Protein AF-A0A8T0SFT9-F1 (afdb_monomer_lite)

Radius of gyration: 18.94 Å; chains: 1; bounding box: 63×38×26 Å

Sequence (81 aa):
MGIFAAVAKENAVVESKAIDINPGQLKCCTNCNFSFSGLYTCDDVKKDCDPVCKKCVAVKTYSGNKFRCTDTFLGICGPKC

Organism: Panicum virgatum (NCBI:txid38727)

Secondary structure (DSSP, 8-state):
--------------------EE-S--S--SSEEEETTTEEEE--EESS--TT-SSEEEEEETTEEEEEE--EEES-PPPP-

pLDDT: mean 74.49, std 16.61, range [37.97, 90.75]

Structure (mmCIF, N/CA/C/O backbone):
data_AF-A0A8T0SFT9-F1
#
_entry.id   AF-A0A8T0SFT9-F1
#
loop_
_atom_site.group_PDB
_atom_site.id
_atom_site.type_symbol
_atom_site.label_atom_id
_atom_site.label_alt_id
_atom_site.label_comp_id
_atom_site.label_asym_id
_atom_site.label_entity_id
_atom_site.label_seq_id
_atom_site.pdbx_PDB_ins_code
_atom_site.Cartn_x
_atom_site.Cartn_y
_atom_site.Cartn_z
_atom_site.occupancy
_atom_site.B_iso_or_equiv
_atom_site.auth_seq_id
_atom_site.auth_comp_id
_atom_site.auth_asym_id
_atom_site.auth_atom_id
_atom_site.pdbx_PDB_model_num
ATOM 1 N N . MET A 1 1 ? 49.489 30.735 -4.464 1.00 46.66 1 MET A N 1
ATOM 2 C CA . MET A 1 1 ? 48.025 30.586 -4.596 1.00 46.66 1 MET A CA 1
ATOM 3 C C . MET A 1 1 ? 47.771 29.569 -5.695 1.00 46.66 1 MET A C 1
ATOM 5 O O . MET A 1 1 ? 48.264 29.771 -6.793 1.00 46.66 1 MET A O 1
ATOM 9 N N . GLY A 1 2 ? 47.101 28.461 -5.397 1.00 43.47 2 GLY A N 1
ATOM 10 C CA . GLY A 1 2 ? 46.792 27.412 -6.370 1.00 43.47 2 GLY A CA 1
ATOM 11 C C . GLY A 1 2 ? 46.145 26.254 -5.627 1.00 43.47 2 GLY A C 1
ATOM 12 O O . GLY A 1 2 ? 46.756 25.691 -4.730 1.00 43.47 2 GLY A O 1
ATOM 13 N N . ILE A 1 3 ? 44.865 26.039 -5.886 1.00 50.41 3 ILE A N 1
ATOM 14 C CA . ILE A 1 3 ? 43.884 25.532 -4.929 1.00 50.41 3 ILE A CA 1
ATOM 15 C C . ILE A 1 3 ? 43.856 24.001 -4.971 1.00 50.41 3 ILE A C 1
ATOM 17 O O . ILE A 1 3 ? 43.828 23.403 -6.043 1.00 50.41 3 ILE A O 1
ATOM 21 N N . PHE A 1 4 ? 43.869 23.380 -3.791 1.00 41.12 4 PHE A N 1
ATOM 22 C CA . PHE A 1 4 ? 43.681 21.946 -3.600 1.00 41.12 4 PHE A CA 1
ATOM 23 C C . PHE A 1 4 ? 42.304 21.535 -4.132 1.00 41.12 4 PHE A C 1
ATOM 25 O O . PHE A 1 4 ? 41.283 21.851 -3.524 1.00 41.12 4 PHE A O 1
ATOM 32 N N . ALA A 1 5 ? 42.261 20.809 -5.247 1.00 45.12 5 ALA A N 1
ATOM 33 C CA . ALA A 1 5 ? 41.058 20.098 -5.657 1.00 45.12 5 ALA A CA 1
ATOM 34 C C . ALA A 1 5 ? 41.009 18.764 -4.898 1.00 45.12 5 ALA A C 1
ATOM 36 O O . ALA A 1 5 ? 41.464 17.728 -5.380 1.00 45.12 5 ALA A O 1
ATOM 37 N N . ALA A 1 6 ? 40.498 18.806 -3.668 1.00 50.88 6 ALA A N 1
ATOM 38 C CA . ALA A 1 6 ? 40.072 17.607 -2.966 1.00 50.88 6 ALA A CA 1
ATOM 39 C C . ALA A 1 6 ? 38.852 17.039 -3.706 1.00 50.88 6 ALA A C 1
ATOM 41 O O . ALA A 1 6 ? 37.753 17.581 -3.616 1.00 50.88 6 ALA A O 1
ATOM 42 N N . VAL A 1 7 ? 39.049 15.957 -4.461 1.00 45.03 7 VAL A N 1
ATOM 43 C CA . VAL 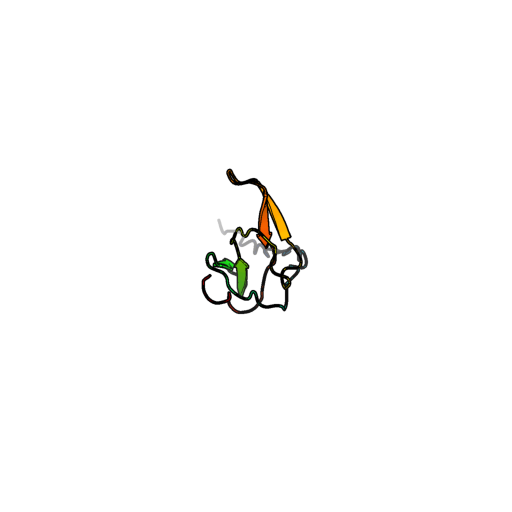A 1 7 ? 37.945 15.131 -4.956 1.00 45.03 7 VAL A CA 1
ATOM 44 C C . VAL A 1 7 ? 37.356 14.428 -3.739 1.00 45.03 7 VAL A C 1
ATOM 46 O O . VAL A 1 7 ? 37.839 13.380 -3.308 1.00 45.03 7 VAL A O 1
ATOM 49 N N . ALA A 1 8 ? 36.333 15.037 -3.146 1.00 47.59 8 ALA A N 1
ATOM 50 C CA . ALA A 1 8 ? 35.456 14.346 -2.225 1.00 47.59 8 ALA A CA 1
ATOM 51 C C . ALA A 1 8 ? 34.733 13.262 -3.033 1.00 47.59 8 ALA A C 1
ATOM 53 O O . ALA A 1 8 ? 33.770 13.533 -3.743 1.00 47.59 8 ALA A O 1
ATOM 54 N N . LYS A 1 9 ? 35.233 12.024 -2.962 1.00 44.59 9 LYS A N 1
ATOM 55 C CA . LYS A 1 9 ? 34.404 10.850 -3.217 1.00 44.59 9 LYS A CA 1
ATOM 56 C C . L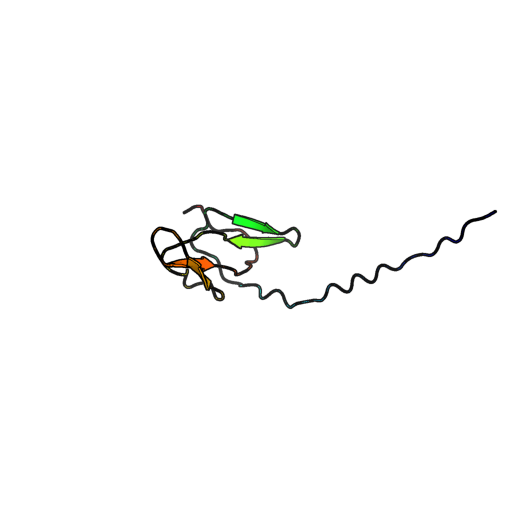YS A 1 9 ? 33.312 10.883 -2.162 1.00 44.59 9 LYS A C 1
ATOM 58 O O . LYS A 1 9 ? 33.524 10.488 -1.018 1.00 44.59 9 LYS A O 1
ATOM 63 N N . GLU A 1 10 ? 32.172 11.433 -2.540 1.00 41.97 10 GLU A N 1
ATOM 64 C CA . GLU A 1 10 ? 30.917 11.229 -1.850 1.00 41.97 10 GLU A CA 1
ATOM 65 C C . GLU A 1 10 ? 30.650 9.722 -1.813 1.00 41.97 10 GLU A C 1
ATOM 67 O O . GLU A 1 10 ? 30.131 9.106 -2.740 1.00 41.97 10 GLU A O 1
ATOM 72 N N . ASN A 1 11 ? 31.083 9.099 -0.718 1.00 42.41 11 ASN A N 1
ATOM 73 C CA . ASN A 1 11 ? 30.549 7.834 -0.266 1.00 42.41 11 ASN A CA 1
ATOM 74 C C . ASN A 1 11 ? 29.075 8.089 0.065 1.00 42.41 11 ASN A C 1
ATOM 76 O O . ASN A 1 11 ? 28.708 8.277 1.224 1.00 42.41 11 ASN A O 1
ATOM 80 N N . ALA A 1 12 ? 28.221 8.083 -0.957 1.00 44.19 12 ALA A N 1
ATOM 81 C CA . ALA A 1 12 ? 26.820 7.762 -0.789 1.00 44.19 12 ALA A CA 1
ATOM 82 C C . ALA A 1 12 ? 26.762 6.282 -0.393 1.00 44.19 12 ALA A C 1
ATOM 84 O O . ALA A 1 12 ? 26.448 5.399 -1.188 1.00 44.19 12 ALA A O 1
ATOM 85 N N . VAL A 1 13 ? 27.110 6.008 0.867 1.00 41.81 13 VAL A N 1
ATOM 86 C CA . VAL A 1 13 ? 26.571 4.869 1.596 1.00 41.81 13 VAL A CA 1
ATOM 87 C C . VAL A 1 13 ? 25.079 5.160 1.669 1.00 41.81 13 VAL A C 1
ATOM 89 O O . VAL A 1 13 ? 24.574 5.732 2.629 1.00 41.81 13 VAL A O 1
ATOM 92 N N . VAL A 1 14 ? 24.378 4.834 0.583 1.00 43.38 14 VAL A N 1
ATOM 93 C CA . VAL A 1 14 ? 22.960 4.538 0.640 1.00 43.38 14 VAL A CA 1
ATOM 94 C C . VAL A 1 14 ? 22.909 3.344 1.568 1.00 43.38 14 VAL A C 1
ATOM 96 O O . VAL A 1 14 ? 23.181 2.211 1.166 1.00 43.38 14 VAL A O 1
ATOM 99 N N . GLU A 1 15 ? 22.674 3.639 2.846 1.00 37.97 15 GLU A N 1
ATOM 100 C CA . GLU A 1 15 ? 22.171 2.691 3.816 1.00 37.97 15 GLU A CA 1
ATOM 101 C C . GLU A 1 15 ? 21.016 1.997 3.105 1.00 37.97 15 GLU A C 1
ATOM 103 O O . GLU A 1 15 ? 19.923 2.542 2.950 1.00 37.97 15 GLU A O 1
ATOM 108 N N . SER A 1 16 ? 21.308 0.824 2.552 1.00 47.16 16 SER A N 1
ATOM 109 C CA . SER A 1 16 ? 20.329 -0.015 1.896 1.00 47.16 16 SER A CA 1
ATOM 110 C C . SER A 1 16 ? 19.520 -0.627 3.025 1.00 47.16 16 SER A C 1
ATOM 112 O O . SER A 1 16 ? 19.622 -1.817 3.308 1.00 47.16 16 SER A O 1
ATOM 114 N N . LYS A 1 17 ? 18.725 0.202 3.718 1.00 47.66 17 LYS A N 1
ATOM 115 C CA . LYS A 1 17 ? 17.501 -0.284 4.332 1.00 47.66 17 LYS A CA 1
ATOM 116 C C . LYS A 1 17 ? 16.787 -0.942 3.182 1.00 47.66 17 LYS A C 1
ATOM 118 O O . LYS A 1 17 ? 16.329 -0.237 2.288 1.00 47.66 17 LYS A O 1
ATOM 123 N N . ALA A 1 18 ? 16.821 -2.272 3.158 1.00 52.38 18 ALA A N 1
ATOM 124 C CA . ALA A 1 18 ? 16.102 -3.071 2.193 1.00 52.38 18 ALA A CA 1
ATOM 125 C C . ALA A 1 18 ? 14.692 -2.490 2.146 1.00 52.38 18 ALA A C 1
ATOM 127 O O . ALA A 1 18 ? 13.934 -2.588 3.116 1.00 52.38 18 ALA A O 1
ATOM 128 N N . ILE A 1 19 ? 14.411 -1.735 1.085 1.00 61.22 19 ILE A N 1
ATOM 129 C CA . ILE A 1 19 ? 13.108 -1.127 0.912 1.00 61.22 19 ILE A CA 1
ATOM 130 C C . ILE A 1 19 ? 12.244 -2.349 0.672 1.00 61.22 19 ILE A C 1
ATOM 132 O O . ILE A 1 19 ? 12.456 -3.069 -0.303 1.00 61.22 19 ILE A O 1
ATOM 136 N N . ASP A 1 20 ? 11.396 -2.673 1.642 1.00 68.44 20 ASP A N 1
ATOM 137 C CA . ASP A 1 20 ? 10.539 -3.847 1.563 1.00 68.44 20 ASP A CA 1
ATOM 138 C C . ASP A 1 20 ? 9.485 -3.543 0.503 1.00 68.44 20 ASP A C 1
ATOM 140 O O . ASP A 1 20 ? 8.453 -2.924 0.765 1.00 68.44 20 ASP A O 1
ATOM 144 N N . ILE A 1 21 ? 9.853 -3.853 -0.733 1.00 77.56 21 ILE A N 1
ATOM 145 C CA . ILE A 1 21 ? 9.053 -3.593 -1.909 1.00 77.56 21 ILE A CA 1
ATOM 146 C C . ILE A 1 21 ? 7.989 -4.676 -1.966 1.00 77.56 21 ILE A C 1
ATOM 148 O O . ILE A 1 21 ? 8.277 -5.876 -2.005 1.00 77.56 21 ILE A O 1
ATOM 152 N N . ASN A 1 22 ? 6.739 -4.244 -2.004 1.00 78.06 22 ASN A N 1
ATOM 153 C CA . ASN A 1 22 ? 5.628 -5.131 -2.230 1.00 78.06 22 ASN A CA 1
ATOM 154 C C . ASN A 1 22 ? 5.489 -5.400 -3.741 1.00 78.06 22 ASN A C 1
ATOM 156 O O . ASN A 1 22 ? 5.267 -4.456 -4.503 1.00 78.06 22 ASN A O 1
ATOM 160 N N . PRO A 1 23 ? 5.622 -6.665 -4.193 1.00 77.06 23 PRO A N 1
ATOM 161 C CA . PRO A 1 23 ? 5.437 -7.020 -5.600 1.00 77.06 23 PRO A CA 1
ATOM 162 C C . PRO A 1 23 ? 3.960 -7.037 -6.022 1.00 77.06 23 PRO A C 1
ATOM 164 O O . PRO A 1 23 ? 3.662 -7.198 -7.201 1.00 77.06 23 PRO A O 1
ATOM 167 N N . GLY A 1 24 ? 3.031 -6.947 -5.069 1.00 75.88 24 GLY A N 1
ATOM 168 C CA . GLY A 1 24 ? 1.607 -6.895 -5.350 1.00 75.88 24 GLY A CA 1
ATOM 169 C C . GLY A 1 24 ? 1.168 -5.550 -5.928 1.00 75.88 24 GLY A C 1
ATOM 170 O O . GLY A 1 24 ? 1.908 -4.574 -5.922 1.00 75.88 24 GLY A O 1
ATOM 171 N N . GLN A 1 25 ? -0.068 -5.490 -6.414 1.00 77.88 25 GLN A N 1
ATOM 172 C CA . GLN A 1 25 ? -0.678 -4.266 -6.923 1.00 77.88 25 GLN A CA 1
ATOM 173 C C . GLN A 1 25 ? -1.952 -3.967 -6.134 1.00 77.88 25 GLN A C 1
ATOM 175 O O . GLN A 1 25 ? -2.829 -4.823 -6.013 1.00 77.88 25 GLN A O 1
ATOM 180 N N . LEU A 1 26 ? -2.068 -2.746 -5.607 1.00 78.94 26 LEU A N 1
ATOM 181 C CA . LEU A 1 26 ? -3.310 -2.290 -4.983 1.00 78.94 26 LEU A CA 1
ATOM 182 C C . LEU A 1 26 ? -4.435 -2.245 -6.018 1.00 78.94 26 LEU A C 1
ATOM 184 O O . LEU A 1 26 ? -4.239 -1.751 -7.130 1.00 78.94 26 LEU A O 1
ATOM 188 N N . LYS A 1 27 ? -5.638 -2.685 -5.627 1.00 80.50 27 LYS A N 1
ATOM 189 C CA . LYS A 1 27 ? -6.821 -2.663 -6.506 1.00 80.50 27 LYS A CA 1
ATOM 190 C C . LYS A 1 27 ? -7.162 -1.257 -6.994 1.00 80.5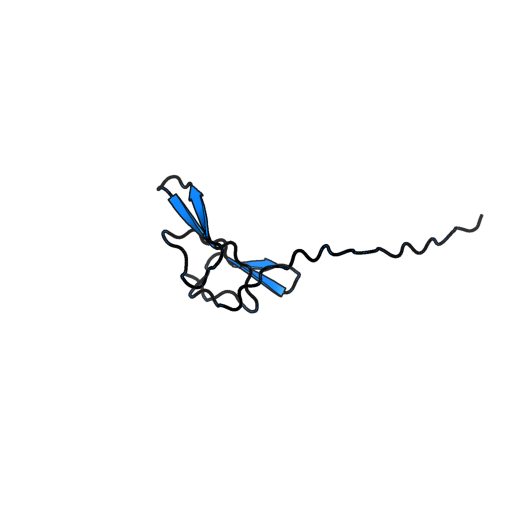0 27 LYS A C 1
ATOM 192 O O . LYS A 1 27 ? -7.545 -1.076 -8.144 1.00 80.50 27 LYS A O 1
ATOM 197 N N . CYS A 1 28 ? -7.042 -0.276 -6.105 1.00 84.44 28 CYS A N 1
ATOM 198 C CA . CYS A 1 28 ? -7.224 1.132 -6.417 1.00 84.44 28 CYS A CA 1
ATOM 199 C C . CYS A 1 28 ? -6.451 1.996 -5.406 1.00 84.4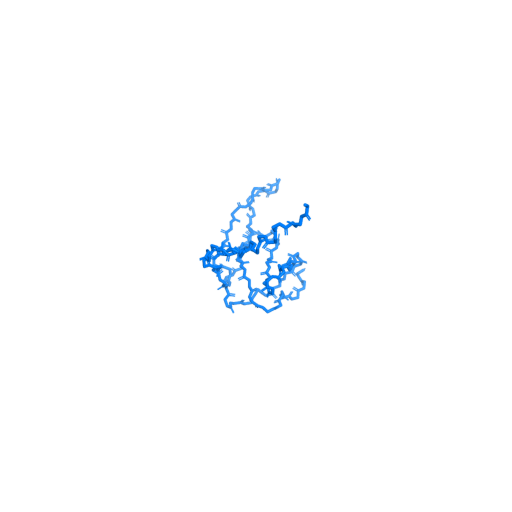4 28 CYS A C 1
ATOM 201 O O . CYS A 1 28 ? -6.325 1.616 -4.232 1.00 84.44 2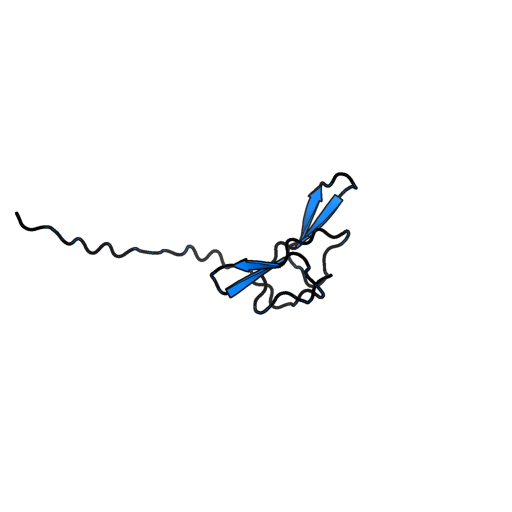8 CYS A O 1
ATOM 203 N N . CYS A 1 29 ? -5.955 3.148 -5.856 1.00 87.12 29 CYS A N 1
ATOM 204 C CA . CYS A 1 29 ? -5.329 4.164 -5.018 1.00 87.12 29 CYS A CA 1
ATOM 205 C C . CYS A 1 29 ? -5.678 5.570 -5.524 1.00 87.12 29 CYS A C 1
ATOM 207 O O . CYS A 1 29 ? -5.345 5.934 -6.651 1.00 87.12 29 CYS A O 1
ATOM 209 N N . THR A 1 30 ? -6.338 6.374 -4.695 1.00 87.81 30 THR A N 1
ATOM 210 C CA . THR A 1 30 ? -6.686 7.763 -5.016 1.00 87.81 30 THR A CA 1
ATOM 211 C C . THR A 1 30 ? -5.508 8.695 -4.745 1.00 87.81 30 THR A C 1
ATOM 213 O O . THR A 1 30 ? -5.169 9.520 -5.596 1.00 87.81 30 THR A O 1
ATOM 216 N N . ASN A 1 31 ? -4.859 8.544 -3.587 1.00 87.94 31 ASN A N 1
ATOM 217 C CA . ASN A 1 31 ? -3.707 9.342 -3.166 1.00 87.94 31 ASN A CA 1
ATOM 218 C C . ASN A 1 31 ? -2.407 8.581 -3.407 1.00 87.94 31 ASN A C 1
ATOM 220 O O . ASN A 1 31 ? -1.812 8.010 -2.493 1.00 87.94 31 ASN A O 1
ATOM 224 N N . CYS A 1 32 ? -1.984 8.560 -4.664 1.00 86.75 32 CYS A N 1
ATOM 225 C CA . CYS A 1 32 ? -0.720 7.961 -5.050 1.00 86.75 32 CYS A CA 1
ATOM 226 C C . CYS A 1 32 ? 0.434 8.956 -4.906 1.00 86.75 32 CYS A C 1
ATOM 228 O O . CYS A 1 32 ? 0.383 10.045 -5.478 1.00 86.75 32 CYS A O 1
ATOM 230 N N . ASN A 1 33 ? 1.495 8.555 -4.210 1.00 86.88 33 ASN A N 1
ATOM 231 C CA . ASN A 1 33 ? 2.736 9.310 -4.114 1.00 86.88 33 ASN A CA 1
ATOM 232 C C . ASN A 1 33 ? 3.860 8.577 -4.848 1.00 86.88 33 ASN A C 1
ATOM 234 O O . ASN A 1 33 ? 4.115 7.397 -4.611 1.00 86.88 33 ASN A O 1
ATOM 238 N N . PHE A 1 34 ? 4.533 9.294 -5.745 1.00 83.06 34 PHE A N 1
ATOM 239 C CA . PHE A 1 34 ? 5.700 8.799 -6.463 1.00 83.06 34 PHE A CA 1
ATOM 240 C C . PHE A 1 34 ? 6.977 9.208 -5.732 1.00 83.06 34 PHE A C 1
ATOM 242 O O . PHE A 1 34 ? 7.186 10.382 -5.425 1.00 83.06 34 PHE A O 1
ATOM 249 N N . SER A 1 35 ? 7.847 8.238 -5.482 1.00 77.94 35 SER A N 1
ATOM 250 C CA . SER A 1 35 ? 9.190 8.450 -4.964 1.00 77.94 35 SER A CA 1
ATOM 251 C C . SER A 1 35 ? 10.194 8.455 -6.113 1.00 77.94 35 SER A C 1
ATOM 253 O O . SER A 1 35 ? 10.115 7.629 -7.023 1.00 77.94 35 SER A O 1
ATOM 255 N N . PHE A 1 36 ? 11.178 9.355 -6.037 1.00 67.00 36 PHE A N 1
ATOM 256 C CA . PHE A 1 36 ? 12.216 9.579 -7.053 1.00 67.00 36 PHE A CA 1
ATOM 257 C C . PHE A 1 36 ? 12.975 8.302 -7.476 1.00 67.00 36 PHE A C 1
ATOM 259 O O . PHE A 1 36 ? 13.528 8.244 -8.569 1.00 67.00 36 PHE A O 1
ATOM 266 N N . SER A 1 37 ? 12.942 7.250 -6.656 1.00 77.62 37 SER A N 1
ATOM 267 C CA . SER A 1 37 ? 13.535 5.938 -6.944 1.00 77.62 37 SER A CA 1
ATOM 268 C C . SER A 1 37 ? 12.680 5.018 -7.834 1.00 77.62 37 SER A C 1
ATOM 270 O O . SER A 1 37 ? 12.963 3.825 -7.907 1.00 77.62 37 SER A O 1
ATOM 272 N N . GLY A 1 38 ? 11.617 5.516 -8.480 1.00 77.06 38 GLY A N 1
ATOM 273 C CA . GLY A 1 38 ? 10.727 4.685 -9.308 1.00 77.06 38 GLY A CA 1
ATOM 274 C C . GLY A 1 38 ? 9.717 3.864 -8.498 1.00 77.06 38 GLY A C 1
ATOM 275 O O . GLY A 1 38 ? 9.178 2.869 -8.983 1.00 77.06 38 GLY A O 1
ATOM 276 N N . LEU A 1 39 ? 9.497 4.260 -7.247 1.00 84.81 39 LEU A N 1
ATOM 277 C CA . LEU A 1 39 ? 8.688 3.543 -6.272 1.00 84.81 39 LEU A CA 1
ATOM 278 C C . LEU A 1 39 ? 7.406 4.312 -5.971 1.00 84.81 39 LEU A C 1
ATOM 280 O O . LEU A 1 39 ? 7.407 5.540 -5.955 1.00 84.81 39 LEU A O 1
ATOM 284 N N . TYR A 1 40 ? 6.325 3.592 -5.694 1.00 85.25 40 TYR A N 1
ATOM 285 C CA . TYR A 1 40 ? 5.005 4.180 -5.494 1.00 85.25 40 TYR A CA 1
ATOM 286 C C . TYR A 1 40 ? 4.465 3.826 -4.117 1.00 85.25 40 TYR A C 1
ATOM 288 O O . TYR A 1 40 ? 4.555 2.682 -3.683 1.00 85.25 40 TYR A O 1
ATOM 296 N N . THR A 1 41 ? 3.869 4.793 -3.433 1.00 87.69 41 THR A N 1
ATOM 297 C CA . THR A 1 41 ? 3.178 4.579 -2.159 1.00 87.69 41 THR A CA 1
ATOM 298 C C . THR A 1 41 ? 1.738 5.053 -2.267 1.00 87.69 41 THR A C 1
ATOM 300 O O . THR A 1 41 ? 1.423 5.947 -3.052 1.00 87.69 41 THR A O 1
ATOM 303 N N . CYS A 1 42 ? 0.854 4.453 -1.473 1.00 87.56 42 CYS A N 1
ATOM 304 C CA . CYS A 1 42 ? -0.547 4.848 -1.422 1.00 87.56 42 CYS A CA 1
ATOM 305 C C . CYS A 1 42 ? -0.892 5.430 -0.054 1.00 87.56 42 CYS A C 1
ATOM 307 O O . CYS A 1 42 ? -0.812 4.743 0.960 1.00 87.56 42 CYS A O 1
ATOM 309 N N . ASP A 1 43 ? -1.317 6.686 -0.030 1.00 88.00 43 ASP A N 1
ATOM 310 C CA . ASP A 1 43 ? -1.659 7.424 1.186 1.00 88.00 43 ASP A CA 1
ATOM 311 C C . ASP A 1 43 ? -3.150 7.329 1.542 1.00 88.00 43 ASP A C 1
ATOM 313 O O . ASP A 1 43 ? -3.622 8.009 2.454 1.00 88.00 43 ASP A O 1
ATOM 317 N N . ASP A 1 44 ? -3.905 6.475 0.846 1.00 88.12 44 ASP A N 1
ATOM 318 C CA . ASP A 1 44 ? -5.326 6.292 1.113 1.00 88.12 44 ASP A CA 1
ATOM 319 C C . ASP A 1 44 ? -5.576 5.738 2.515 1.00 88.12 44 ASP A C 1
ATOM 321 O O . ASP A 1 44 ? -4.997 4.739 2.950 1.00 88.12 44 ASP A O 1
ATOM 325 N N . VAL A 1 45 ? -6.526 6.376 3.194 1.00 88.56 45 VAL A N 1
ATOM 326 C CA . VAL A 1 45 ? -6.986 5.984 4.519 1.00 88.56 45 VAL A CA 1
ATOM 327 C C . VAL A 1 45 ? -8.366 5.343 4.380 1.00 88.56 45 VAL A C 1
ATOM 329 O O . VAL A 1 45 ? -9.375 6.031 4.195 1.00 88.56 45 VAL A O 1
ATOM 332 N N . LYS A 1 46 ? -8.416 4.015 4.464 1.00 86.94 46 LYS A N 1
ATOM 333 C CA . LYS A 1 46 ? -9.624 3.201 4.260 1.00 86.94 46 LYS A CA 1
ATOM 334 C C . LYS A 1 46 ? -10.100 2.589 5.577 1.00 86.94 46 LYS A C 1
ATOM 336 O O . LYS A 1 46 ? -9.397 2.621 6.581 1.00 86.94 46 LYS A O 1
ATOM 341 N N . LYS A 1 47 ? -11.330 2.072 5.605 1.00 87.38 47 LYS A N 1
ATOM 342 C CA . LYS A 1 47 ? -11.861 1.370 6.790 1.00 87.38 47 LYS A CA 1
ATOM 343 C C . LYS A 1 47 ? -11.163 0.034 7.042 1.00 87.38 47 LYS A C 1
ATOM 345 O O . LYS A 1 47 ? -11.117 -0.394 8.186 1.00 87.38 47 LYS A O 1
ATOM 350 N N . ASP A 1 48 ? -10.583 -0.546 5.996 1.00 85.31 48 ASP A N 1
ATOM 351 C CA . ASP A 1 48 ? -9.918 -1.842 6.003 1.00 85.31 48 ASP A CA 1
ATOM 352 C C . ASP A 1 48 ? -8.612 -1.762 5.207 1.00 85.31 48 ASP A C 1
ATOM 354 O O . ASP A 1 48 ? -8.472 -0.946 4.288 1.00 85.31 48 ASP A O 1
ATOM 358 N N . CYS A 1 49 ? -7.660 -2.621 5.559 1.00 84.69 49 CYS A N 1
ATOM 359 C CA . CYS A 1 49 ? -6.425 -2.794 4.806 1.00 84.69 49 CYS 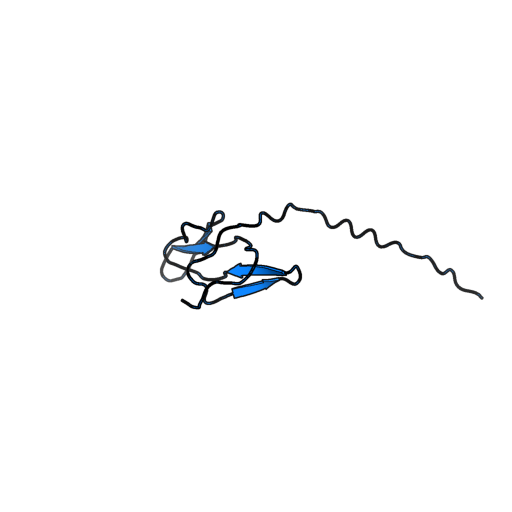A CA 1
ATOM 360 C C . CYS A 1 49 ? -6.691 -3.573 3.521 1.00 84.69 49 CYS A C 1
ATOM 362 O O . CYS A 1 49 ? -7.415 -4.568 3.525 1.00 84.69 49 CYS A O 1
ATOM 364 N N . ASP A 1 50 ? -6.070 -3.146 2.423 1.00 83.19 50 ASP A N 1
ATOM 365 C CA . ASP A 1 50 ? -6.087 -3.939 1.199 1.00 83.19 50 ASP A CA 1
ATOM 366 C C . ASP A 1 50 ? -5.351 -5.271 1.453 1.00 83.19 50 ASP A C 1
ATOM 368 O O . ASP A 1 50 ? -4.278 -5.245 2.058 1.00 83.19 50 ASP A O 1
ATOM 372 N N . PRO A 1 51 ? -5.882 -6.430 1.023 1.00 84.00 51 PRO A N 1
ATOM 373 C CA . PRO A 1 51 ? -5.259 -7.732 1.278 1.00 84.00 51 PRO A CA 1
ATOM 374 C C . PRO A 1 51 ? -3.868 -7.863 0.655 1.00 84.00 51 PRO A C 1
ATOM 376 O O . PRO A 1 51 ? -3.071 -8.694 1.083 1.00 84.00 51 PRO A O 1
ATOM 379 N N . VAL A 1 52 ? -3.575 -7.055 -0.364 1.00 83.94 52 VAL A N 1
ATOM 380 C CA . VAL A 1 52 ? -2.267 -7.027 -1.008 1.00 83.94 52 VAL A CA 1
ATOM 381 C C . VAL A 1 52 ? -1.263 -6.240 -0.162 1.00 83.94 52 VAL A C 1
ATOM 383 O O . VAL A 1 52 ? -0.065 -6.458 -0.296 1.00 83.94 52 VAL A O 1
ATOM 386 N N . CYS A 1 53 ? -1.726 -5.365 0.736 1.00 86.44 53 CYS A N 1
ATOM 387 C CA . CYS A 1 53 ? -0.887 -4.573 1.625 1.00 86.44 53 CYS A CA 1
ATOM 388 C C . CYS A 1 53 ? -0.344 -5.415 2.794 1.00 86.44 53 CYS A C 1
ATOM 390 O O . CYS A 1 53 ? -1.085 -5.835 3.680 1.00 86.44 53 CYS A O 1
ATOM 392 N N . LYS A 1 54 ? 0.973 -5.611 2.825 1.00 85.31 54 LYS A N 1
ATOM 393 C CA . LYS A 1 54 ? 1.730 -6.266 3.894 1.00 85.31 54 LYS A CA 1
ATOM 394 C C . LYS A 1 54 ? 1.862 -5.377 5.126 1.00 85.31 54 LYS A C 1
ATOM 396 O O . LYS A 1 54 ? 1.687 -5.864 6.242 1.00 85.31 54 LYS A O 1
ATOM 401 N N . LYS A 1 55 ? 2.174 -4.086 4.954 1.00 87.06 55 LYS A N 1
ATOM 402 C CA . LYS A 1 55 ? 2.311 -3.133 6.067 1.00 87.06 55 LYS A CA 1
ATOM 403 C C . LYS A 1 55 ? 1.142 -2.179 6.090 1.00 87.06 55 LYS A C 1
ATOM 405 O O . LYS A 1 55 ? 1.083 -1.204 5.341 1.00 87.06 55 LYS A O 1
ATOM 410 N N . CYS A 1 56 ? 0.234 -2.448 7.010 1.00 88.19 56 CYS A N 1
ATOM 411 C CA . CYS A 1 56 ? -0.928 -1.619 7.214 1.00 88.19 56 CYS A CA 1
ATOM 412 C C . CYS A 1 56 ? -0.940 -1.050 8.629 1.00 88.19 56 CYS A C 1
ATOM 414 O O . CYS A 1 56 ? -0.826 -1.783 9.610 1.00 88.19 56 CYS A O 1
ATOM 416 N N . VAL A 1 57 ? -1.067 0.270 8.728 1.00 90.75 57 VAL A N 1
ATOM 417 C CA . VAL A 1 57 ? -1.027 0.995 9.998 1.00 90.75 57 VAL A CA 1
ATOM 418 C C . VAL A 1 57 ? -2.397 1.571 10.316 1.00 90.75 57 VAL A C 1
ATOM 420 O O . VAL A 1 57 ? -3.075 2.110 9.441 1.00 90.75 57 VAL A O 1
ATOM 423 N N . ALA A 1 58 ? -2.811 1.475 11.578 1.00 90.25 58 ALA A N 1
ATOM 424 C CA . ALA A 1 58 ? -4.022 2.131 12.044 1.00 90.25 58 ALA A CA 1
ATOM 425 C C . ALA A 1 58 ? -3.767 3.637 12.217 1.00 90.25 58 ALA A C 1
ATOM 427 O O . ALA A 1 58 ? -2.845 4.054 12.917 1.00 90.25 58 ALA A O 1
ATOM 428 N N . VAL A 1 59 ? -4.611 4.454 11.600 1.00 88.75 59 VAL A N 1
ATOM 429 C CA . VAL A 1 59 ? -4.613 5.911 11.693 1.00 88.75 59 VAL A CA 1
ATOM 430 C C . VAL A 1 59 ? -5.858 6.332 12.465 1.00 88.75 59 VAL A C 1
ATOM 432 O O . VAL A 1 59 ? -6.987 6.014 12.080 1.00 88.75 59 VAL A O 1
ATOM 435 N N . LYS A 1 60 ? -5.668 7.063 13.566 1.00 85.38 60 LYS A N 1
ATOM 436 C CA . LYS A 1 60 ? -6.789 7.649 14.307 1.00 85.38 60 LYS A CA 1
ATOM 437 C C . LYS A 1 60 ? -7.371 8.801 13.501 1.00 85.38 60 LYS A C 1
ATOM 439 O O . LYS A 1 60 ? -6.680 9.772 13.210 1.00 85.38 60 LYS A O 1
ATOM 444 N N . THR A 1 61 ? -8.649 8.697 13.165 1.00 83.31 61 THR A N 1
ATOM 445 C CA . THR A 1 61 ? -9.408 9.786 12.544 1.00 83.31 61 THR A CA 1
ATOM 446 C C . THR A 1 61 ? -10.584 10.174 13.432 1.00 83.31 61 THR A C 1
ATOM 448 O O . THR A 1 61 ? -10.979 9.408 14.311 1.00 83.31 61 THR A O 1
ATOM 451 N N . TYR A 1 62 ? -11.177 11.347 13.195 1.00 79.81 62 TYR A N 1
ATOM 452 C CA . TYR A 1 62 ? -12.368 11.805 13.925 1.00 79.81 62 TYR A CA 1
ATOM 453 C C . TYR A 1 62 ? -13.541 10.813 13.860 1.00 79.81 62 TYR A C 1
ATOM 455 O O . TYR A 1 62 ? -14.334 10.737 14.789 1.00 79.81 62 TYR A O 1
ATOM 463 N N . SER A 1 63 ? -13.636 10.024 12.785 1.00 78.81 63 SER A N 1
ATOM 464 C CA . SER A 1 63 ? -14.687 9.015 12.588 1.00 78.81 63 SER A CA 1
ATOM 465 C C . SER A 1 63 ? -14.310 7.617 13.102 1.00 78.81 63 SER A C 1
ATOM 467 O O . SER A 1 63 ? -14.980 6.648 12.753 1.00 78.81 63 SER A O 1
ATOM 469 N N . GLY A 1 64 ? -13.230 7.493 13.881 1.00 82.69 64 GLY A N 1
ATOM 470 C CA . GLY A 1 64 ? -12.721 6.227 14.409 1.00 82.69 64 GLY A CA 1
ATOM 471 C C . GLY A 1 64 ? -11.389 5.789 13.797 1.00 82.69 64 GLY A C 1
ATOM 472 O O . GLY A 1 64 ? -10.719 6.539 13.075 1.00 82.69 64 GLY A O 1
ATOM 473 N N . ASN A 1 65 ? -10.990 4.556 14.115 1.00 84.94 65 ASN A N 1
ATOM 474 C CA . ASN A 1 65 ? -9.773 3.952 13.583 1.00 84.94 65 ASN A CA 1
ATOM 475 C C . ASN A 1 65 ? -9.980 3.623 12.104 1.00 84.94 65 ASN A C 1
ATOM 477 O O . ASN A 1 65 ? -10.893 2.881 11.745 1.00 84.94 65 ASN A O 1
ATOM 481 N N . LYS A 1 66 ? -9.128 4.185 11.255 1.00 90.12 66 LYS A N 1
ATOM 482 C CA . LYS A 1 66 ? -8.995 3.793 9.855 1.00 90.12 66 LYS A CA 1
ATOM 483 C C . LYS A 1 66 ? -7.626 3.166 9.653 1.00 90.12 66 LYS A C 1
ATOM 485 O O . LYS A 1 66 ? -6.795 3.196 10.554 1.00 90.12 66 LYS A O 1
ATOM 490 N N . PHE A 1 67 ? -7.373 2.634 8.474 1.00 90.19 67 PHE A N 1
ATOM 491 C CA . PHE A 1 67 ? -6.114 2.003 8.139 1.00 90.19 67 PHE A CA 1
ATOM 492 C C . PHE A 1 67 ? -5.509 2.616 6.890 1.00 90.19 67 PHE A C 1
ATOM 494 O O . PHE A 1 67 ? -6.214 3.039 5.974 1.00 90.19 67 PHE A O 1
ATOM 501 N N . ARG A 1 68 ? -4.184 2.660 6.873 1.00 89.50 68 ARG A N 1
ATOM 502 C CA . ARG A 1 68 ? -3.387 3.166 5.768 1.00 89.50 68 ARG A CA 1
ATOM 503 C C . ARG A 1 68 ? -2.350 2.126 5.390 1.00 89.50 68 ARG A C 1
ATOM 505 O O . ARG A 1 68 ? -1.661 1.591 6.257 1.00 89.50 68 ARG A O 1
ATOM 512 N N . CYS A 1 69 ? -2.210 1.889 4.093 1.00 87.75 69 CYS A N 1
ATOM 513 C CA . CYS A 1 69 ? -1.116 1.083 3.585 1.00 87.75 69 CYS A CA 1
ATOM 514 C C . CYS A 1 69 ? 0.176 1.910 3.577 1.00 87.75 69 CYS A C 1
ATOM 516 O O . CYS A 1 69 ? 0.196 3.032 3.083 1.00 87.75 69 CYS A O 1
ATOM 518 N N . THR A 1 70 ? 1.255 1.381 4.143 1.00 87.94 70 THR A N 1
ATOM 519 C CA . THR A 1 70 ? 2.587 2.017 4.122 1.00 87.94 70 THR A CA 1
ATOM 520 C C . THR A 1 70 ? 3.575 1.235 3.272 1.00 87.94 70 THR A C 1
ATOM 522 O O . THR A 1 70 ? 4.781 1.453 3.370 1.00 87.94 70 THR A O 1
ATOM 525 N N . ASP A 1 71 ? 3.074 0.290 2.482 1.00 86.56 71 ASP A N 1
ATOM 526 C CA . ASP A 1 71 ? 3.901 -0.432 1.538 1.00 86.56 71 ASP A CA 1
ATOM 527 C C . ASP A 1 71 ? 4.321 0.448 0.378 1.00 86.56 71 ASP A C 1
ATOM 529 O O . ASP A 1 71 ? 3.616 1.362 -0.063 1.00 86.56 71 ASP A O 1
ATOM 533 N N . THR A 1 72 ? 5.479 0.076 -0.139 1.00 86.06 72 THR A N 1
ATOM 534 C CA . THR A 1 72 ? 6.050 0.646 -1.336 1.00 86.06 72 THR A CA 1
ATOM 535 C C . THR A 1 72 ? 5.917 -0.368 -2.460 1.00 86.06 72 THR A C 1
ATOM 537 O O . THR A 1 72 ? 6.386 -1.495 -2.339 1.00 86.06 72 THR A O 1
ATOM 540 N N . PHE A 1 73 ? 5.284 0.027 -3.554 1.00 83.38 73 PHE A N 1
ATOM 541 C CA . PHE A 1 73 ? 4.995 -0.807 -4.712 1.00 83.38 73 PHE A CA 1
ATOM 542 C C . PHE A 1 73 ? 5.933 -0.464 -5.873 1.00 83.38 73 PHE A C 1
ATOM 544 O O . PHE A 1 73 ? 6.307 0.698 -6.066 1.00 83.38 73 PHE A O 1
ATOM 551 N N . LEU A 1 74 ? 6.298 -1.475 -6.663 1.00 79.50 74 LEU A N 1
ATOM 552 C CA . LEU A 1 74 ? 6.940 -1.277 -7.964 1.00 79.50 74 LEU A CA 1
ATOM 553 C C . LEU A 1 74 ? 5.876 -1.079 -9.046 1.00 79.50 74 LEU A C 1
ATOM 555 O O . LEU A 1 74 ? 4.863 -1.775 -9.055 1.00 79.50 74 LEU A O 1
ATOM 559 N N . GLY A 1 75 ? 6.134 -0.186 -10.003 1.00 75.06 75 GLY A N 1
ATOM 560 C CA . GLY A 1 75 ? 5.314 -0.071 -11.212 1.00 75.06 75 GLY A CA 1
ATOM 561 C C . GLY A 1 75 ? 4.442 1.175 -11.249 1.00 75.06 75 GLY A C 1
ATOM 562 O O . GLY A 1 75 ? 4.969 2.258 -11.435 1.00 75.06 75 GLY A O 1
ATOM 563 N N . ILE A 1 76 ? 3.120 1.029 -11.169 1.00 73.12 76 ILE A N 1
ATOM 564 C CA . ILE A 1 76 ? 2.162 2.145 -11.173 1.00 73.12 76 ILE A CA 1
ATOM 565 C C . ILE A 1 76 ? 1.175 1.966 -10.024 1.00 73.12 76 ILE A C 1
ATOM 567 O O . ILE A 1 76 ? 0.796 0.839 -9.695 1.00 73.12 76 ILE A O 1
ATOM 571 N N . CYS A 1 77 ? 0.710 3.065 -9.433 1.00 74.94 77 CYS A N 1
ATOM 572 C CA . CYS A 1 77 ? -0.477 2.980 -8.588 1.00 74.94 77 CYS A CA 1
ATOM 573 C C . CYS A 1 77 ? -1.672 2.485 -9.404 1.00 74.94 77 CYS A C 1
ATOM 575 O O . CYS A 1 77 ? -1.819 2.815 -10.583 1.00 74.94 77 CYS A O 1
ATOM 577 N N . GLY A 1 78 ? -2.535 1.702 -8.755 1.00 73.88 78 GLY A N 1
ATOM 578 C CA . GLY A 1 78 ? -3.820 1.313 -9.325 1.00 73.88 78 GLY A CA 1
ATOM 579 C C . GLY A 1 78 ? -4.697 2.529 -9.668 1.00 73.88 78 GLY A C 1
ATOM 580 O O . GLY A 1 78 ? -4.387 3.653 -9.263 1.00 73.88 78 GLY A O 1
ATOM 581 N N . PRO A 1 79 ? -5.807 2.321 -10.396 1.00 82.94 79 PRO A N 1
ATOM 582 C CA . PRO A 1 79 ? -6.754 3.387 -10.722 1.00 82.94 79 PRO A CA 1
ATOM 583 C C . PRO A 1 79 ? -7.298 4.060 -9.456 1.00 82.94 79 PRO A C 1
ATOM 585 O O . PRO A 1 79 ? -7.234 3.494 -8.364 1.00 82.94 79 PRO A O 1
ATOM 588 N N . LYS A 1 80 ? -7.867 5.262 -9.590 1.00 83.19 80 LYS A N 1
ATOM 589 C CA . LYS A 1 80 ? -8.484 5.951 -8.450 1.00 83.19 80 LYS A CA 1
ATOM 590 C C . LYS A 1 80 ? -9.629 5.123 -7.866 1.00 83.19 80 LYS A C 1
ATOM 592 O O . LYS A 1 80 ? -10.455 4.599 -8.615 1.00 83.19 80 LYS A O 1
ATOM 597 N N . CYS A 1 81 ? -9.652 5.038 -6.537 1.00 79.50 81 CYS A N 1
ATOM 598 C CA . CYS A 1 81 ? -10.880 4.803 -5.793 1.00 79.50 81 CYS A CA 1
ATOM 599 C C . CYS A 1 81 ? -11.669 6.133 -5.731 1.00 79.50 81 CYS A C 1
ATOM 601 O O . CYS A 1 81 ? -12.886 6.054 -5.507 1.00 79.50 81 CYS A O 1
#

InterPro domains:
  IPR000877 Proteinase inhibitor I12, Bowman-Birk [PS00281] (42-56)
  IPR000877 Proteinase inhibitor I12, Bowman-Birk [SM00269] (28-81)
  IPR000877 Proteinase inhibitor I12, Bowman-Birk [cd00023] (28-81)
  IPR035995 Bowman-Birk type proteinase inhibitor [G3DSA:2.10.69.10] (22-81)
  IPR035995 Bowman-Birk type proteinase inhibitor [SSF57247] (20-81)
  IPR044167 Bowman-Birk type wound-induced proteinase inhibitor WIP1 [PTHR37378] (4-81)

Foldseek 3Di:
DDDDPDPPPPPPPPVPPVQPEQADAAQAAAAWDDDPVQKIFGADWAQDDGPSAPDKDWDQDPVGTTIGRGHIYHDDHHHHD